Protein AF-A0A415ZLP5-F1 (afdb_monomer_lite)

pLDDT: mean 91.38, std 5.97, range [53.12, 96.75]

Foldseek 3Di:
DPLVVLVVVLCVVQNCFLVVLCVVLVNVVVLSVLSVVLVVQAFPADDPVVVVVPDDRGQHSVNSSVSSVVVSVVVSLLSVLVPDDPVNLLVVLQVLVVVVHWDASTPPDVLRTDGSPSSQVSNCVNCVVDDRDDDPPSHDD

Sequence (141 aa):
MDHYAFHSKFTDKYGMGLVTAIARMDLSDEHIAIYSKWADEVGKPTSDLDKMFGRGETATLEDCLEDCHTEVFRLVQKEFFTRLTRENAVALCNALFLADSKIEICENEPDLLLNAENFAYGWNRFHPEEKKITKYMDYIV

Radius of gyration: 18.04 Å; chains: 1; bounding box: 36×30×51 Å

Structure (mmCIF, N/CA/C/O backbone):
data_AF-A0A415ZLP5-F1
#
_entry.id   AF-A0A415ZLP5-F1
#
loop_
_atom_site.group_PDB
_atom_site.id
_atom_site.type_symbol
_atom_site.label_atom_id
_atom_site.label_alt_id
_atom_site.label_comp_id
_atom_site.label_asym_id
_atom_site.label_entity_id
_atom_site.label_seq_id
_atom_site.pdbx_PDB_ins_code
_atom_site.Cartn_x
_atom_site.Cartn_y
_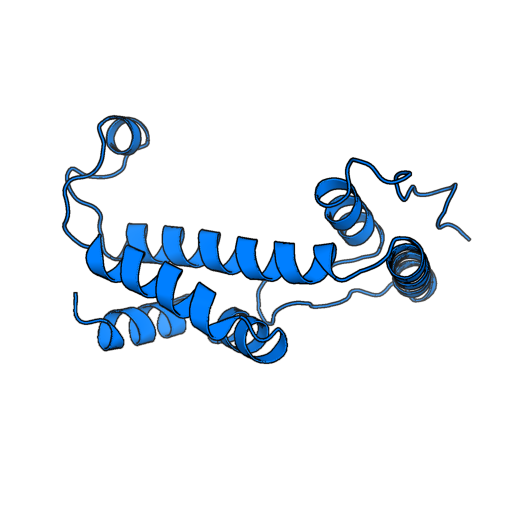atom_site.Cartn_z
_atom_site.occupancy
_atom_site.B_iso_or_equiv
_atom_site.auth_seq_id
_atom_site.auth_comp_id
_atom_site.auth_asym_id
_atom_site.auth_atom_id
_atom_site.pdbx_PDB_model_num
ATOM 1 N N . MET A 1 1 ? -9.471 -1.018 22.469 1.00 77.88 1 MET A N 1
ATOM 2 C CA . MET A 1 1 ? -10.114 -2.322 22.159 1.00 77.88 1 MET A CA 1
ATOM 3 C C . MET A 1 1 ? -9.119 -3.442 22.445 1.00 77.88 1 MET A C 1
ATOM 5 O O . MET A 1 1 ? -7.953 -3.129 22.631 1.00 77.88 1 MET A O 1
ATOM 9 N N . ASP A 1 2 ? -9.522 -4.713 22.511 1.00 87.69 2 ASP A N 1
ATOM 10 C CA . ASP A 1 2 ? -8.532 -5.800 22.498 1.00 87.69 2 ASP A CA 1
ATOM 11 C C . ASP A 1 2 ? -7.828 -5.853 21.129 1.00 87.69 2 ASP A C 1
ATOM 13 O O . ASP A 1 2 ? -8.484 -5.866 20.083 1.00 87.69 2 ASP A O 1
ATOM 17 N N . HIS A 1 3 ? -6.494 -5.846 21.141 1.00 86.94 3 HIS A N 1
ATOM 18 C CA . HIS A 1 3 ? -5.672 -5.803 19.929 1.00 86.94 3 HIS A CA 1
ATOM 19 C C . HIS A 1 3 ? -5.740 -7.106 19.136 1.00 86.94 3 HIS A C 1
ATOM 21 O O . HIS A 1 3 ? -5.473 -7.086 17.948 1.00 86.94 3 HIS A O 1
ATOM 27 N N . TYR A 1 4 ? -6.116 -8.240 19.717 1.00 86.19 4 TYR A N 1
ATOM 28 C CA . TYR A 1 4 ? -6.330 -9.452 18.926 1.00 86.19 4 TYR A CA 1
ATOM 29 C C . TYR A 1 4 ? -7.696 -9.415 18.222 1.00 86.19 4 TYR A C 1
ATOM 31 O O . TYR A 1 4 ? -7.809 -9.730 17.035 1.00 86.19 4 TYR A O 1
ATOM 39 N N . ALA A 1 5 ? -8.731 -8.941 18.917 1.00 90.19 5 ALA A N 1
ATOM 40 C CA . ALA A 1 5 ? -10.076 -8.799 18.373 1.00 90.19 5 ALA A CA 1
ATOM 41 C C . ALA A 1 5 ? -10.137 -7.833 17.180 1.00 90.19 5 ALA A C 1
ATOM 43 O O . ALA A 1 5 ? -10.793 -8.138 16.185 1.00 90.19 5 ALA A O 1
ATOM 44 N N . PHE A 1 6 ? -9.439 -6.696 17.243 1.00 92.69 6 PHE A N 1
ATOM 45 C CA . PHE A 1 6 ? -9.381 -5.763 16.112 1.00 92.69 6 PHE A CA 1
ATOM 46 C C . PHE A 1 6 ? -8.684 -6.401 14.885 1.00 92.69 6 PHE A C 1
ATOM 48 O O . PHE A 1 6 ? -9.044 -6.093 13.754 1.00 92.69 6 PHE A O 1
ATOM 55 N N . HIS A 1 7 ? -7.791 -7.382 15.080 1.00 89.00 7 HIS A N 1
ATOM 56 C CA . HIS A 1 7 ? -6.953 -7.946 14.017 1.00 89.00 7 HIS A CA 1
ATOM 57 C C . HIS A 1 7 ? -7.778 -8.951 13.256 1.00 89.00 7 HIS A C 1
ATOM 59 O O . HIS A 1 7 ? -7.847 -8.894 12.035 1.00 89.00 7 HIS A O 1
ATOM 65 N N . SER A 1 8 ? -8.492 -9.791 14.007 1.00 91.31 8 SER A N 1
ATOM 66 C CA . SER A 1 8 ? -9.533 -10.645 13.459 1.00 91.31 8 SER A CA 1
ATOM 67 C C . SER A 1 8 ? -10.553 -9.832 12.662 1.00 91.31 8 SER A C 1
ATOM 69 O O . SER A 1 8 ? -10.907 -10.234 11.567 1.00 91.31 8 SER A O 1
ATOM 71 N N . LYS A 1 9 ? -11.006 -8.670 13.156 1.00 94.12 9 LYS A N 1
ATOM 72 C CA . LYS A 1 9 ? -11.970 -7.838 12.413 1.00 94.12 9 LYS A CA 1
ATOM 73 C C . LYS A 1 9 ? -11.386 -7.219 11.149 1.00 94.12 9 LYS A C 1
ATOM 75 O O . LYS A 1 9 ? -12.081 -7.142 10.139 1.00 94.12 9 LYS A O 1
ATOM 80 N N . PHE A 1 10 ? -10.125 -6.812 11.195 1.00 93.31 10 PHE A N 1
ATOM 81 C CA . PHE A 1 10 ? -9.411 -6.314 10.030 1.00 93.31 10 PHE A CA 1
ATOM 82 C C . PHE A 1 10 ? -9.294 -7.383 8.942 1.00 93.31 10 PHE A C 1
ATOM 84 O O . PHE A 1 10 ? -9.658 -7.132 7.794 1.00 93.31 10 PHE A O 1
ATOM 91 N N . THR A 1 11 ? -8.840 -8.583 9.302 1.00 91.31 11 THR A N 1
ATOM 92 C CA . THR A 1 11 ? -8.663 -9.683 8.348 1.00 91.31 11 THR A CA 1
ATOM 93 C C . THR A 1 11 ? -9.992 -10.267 7.878 1.00 91.31 11 THR A C 1
ATOM 95 O O . THR A 1 11 ? -10.094 -10.657 6.719 1.00 91.31 11 THR A O 1
ATOM 98 N N . ASP A 1 12 ? -11.038 -10.252 8.710 1.00 93.25 12 ASP A N 1
ATOM 99 C CA . ASP A 1 12 ? -12.402 -10.603 8.295 1.00 93.25 12 ASP A CA 1
ATOM 100 C C . ASP A 1 12 ? -12.920 -9.648 7.202 1.00 93.25 12 ASP A C 1
ATOM 102 O O . ASP A 1 12 ? -13.597 -10.087 6.272 1.00 93.25 12 ASP A O 1
ATOM 106 N N . LYS A 1 13 ? -12.621 -8.341 7.307 1.00 92.94 13 LYS A N 1
ATOM 107 C CA . LYS A 1 13 ? -13.113 -7.311 6.374 1.00 92.94 13 LYS A CA 1
ATOM 108 C C . LYS A 1 13 ? -12.288 -7.230 5.087 1.00 92.94 13 LYS A C 1
ATOM 110 O O . LYS A 1 13 ? -12.865 -7.190 4.004 1.00 92.94 13 LYS A O 1
ATOM 115 N N . TYR A 1 14 ? -10.960 -7.184 5.198 1.00 90.75 14 TYR A N 1
ATOM 116 C CA . TYR A 1 14 ? -10.052 -6.922 4.069 1.00 90.75 14 TYR A CA 1
ATOM 117 C C . TYR A 1 14 ? -9.272 -8.157 3.602 1.00 90.75 14 TYR A C 1
ATOM 119 O O . TYR A 1 14 ? -8.506 -8.096 2.643 1.00 90.75 14 TYR A O 1
ATOM 127 N N . GLY A 1 15 ? -9.453 -9.296 4.266 1.00 89.81 15 GLY A N 1
ATOM 128 C CA . GLY A 1 15 ? -8.716 -10.515 3.967 1.00 89.81 15 GLY A CA 1
ATOM 129 C C . GLY A 1 15 ? -7.262 -10.473 4.442 1.00 89.81 15 GLY A C 1
ATOM 130 O O . GLY A 1 15 ? -6.858 -9.681 5.294 1.00 89.81 15 GLY A O 1
ATOM 131 N N . MET A 1 16 ? -6.461 -11.380 3.880 1.00 90.06 16 MET A N 1
ATOM 132 C CA . MET A 1 16 ? -5.068 -11.616 4.286 1.00 90.06 16 MET A CA 1
ATOM 133 C C . MET A 1 16 ? -4.034 -11.049 3.307 1.00 90.06 16 MET A C 1
ATOM 135 O O . MET A 1 16 ? -2.834 -11.223 3.534 1.00 90.06 16 MET A O 1
ATOM 139 N N . GLY A 1 17 ? -4.468 -10.389 2.228 1.00 91.00 17 GLY A N 1
ATOM 140 C CA . GLY A 1 17 ? -3.586 -9.904 1.163 1.00 91.00 17 GLY A CA 1
ATOM 141 C C . GLY A 1 17 ? -2.501 -8.975 1.700 1.00 91.00 17 GLY A C 1
ATOM 142 O O . GLY A 1 17 ? -1.311 -9.289 1.604 1.00 91.00 17 GLY A O 1
ATOM 143 N N . LEU A 1 18 ? -2.910 -7.878 2.349 1.00 90.81 18 LEU A N 1
ATOM 144 C CA . LEU A 1 18 ? -1.978 -6.898 2.915 1.00 90.81 18 LEU A CA 1
ATOM 145 C C . LEU A 1 18 ? -1.089 -7.518 3.993 1.00 90.81 18 LEU A C 1
ATOM 147 O O . LEU A 1 18 ? 0.113 -7.281 3.995 1.00 90.81 18 LEU A O 1
ATOM 151 N N . VAL A 1 19 ? -1.636 -8.379 4.856 1.00 90.50 19 VAL A N 1
ATOM 152 C CA . VAL A 1 19 ? -0.855 -9.081 5.892 1.00 90.50 19 VAL A CA 1
ATOM 153 C C . VAL A 1 19 ? 0.229 -9.964 5.263 1.00 90.50 19 VAL A C 1
ATOM 155 O O . VAL A 1 19 ? 1.366 -10.003 5.732 1.00 90.50 19 VAL A O 1
ATOM 158 N N . THR A 1 20 ? -0.093 -10.634 4.157 1.00 92.06 20 THR A N 1
ATOM 159 C CA . THR A 1 20 ? 0.863 -11.455 3.407 1.00 92.06 20 THR A CA 1
ATOM 160 C C . THR A 1 20 ? 1.929 -10.594 2.728 1.00 92.06 20 THR A C 1
ATOM 162 O O . THR A 1 20 ? 3.105 -10.961 2.740 1.00 92.06 20 THR A O 1
ATOM 165 N N . ALA A 1 21 ? 1.553 -9.445 2.157 1.00 93.25 21 ALA A N 1
ATOM 166 C CA . ALA A 1 21 ? 2.498 -8.498 1.567 1.00 93.25 21 ALA A CA 1
ATOM 167 C C . ALA A 1 21 ? 3.462 -7.930 2.622 1.00 93.25 21 ALA A C 1
ATOM 169 O O . ALA A 1 21 ? 4.673 -7.945 2.408 1.00 93.25 21 ALA A O 1
ATOM 170 N N . ILE A 1 22 ? 2.944 -7.536 3.790 1.00 94.25 22 ILE A N 1
ATOM 171 C CA . ILE A 1 22 ? 3.731 -7.093 4.949 1.00 94.25 22 ILE A CA 1
ATOM 172 C C . ILE A 1 22 ? 4.773 -8.145 5.344 1.00 94.25 22 ILE A C 1
ATOM 174 O O . ILE A 1 22 ? 5.952 -7.818 5.476 1.00 94.25 22 ILE A O 1
ATOM 178 N N . ALA A 1 23 ? 4.369 -9.413 5.468 1.00 92.88 23 ALA A N 1
ATOM 179 C CA . ALA A 1 23 ? 5.286 -10.496 5.821 1.00 92.88 23 ALA A CA 1
ATOM 180 C C . ALA A 1 23 ? 6.368 -10.726 4.749 1.00 92.88 23 ALA A C 1
ATOM 182 O O . ALA A 1 23 ? 7.532 -10.931 5.078 1.00 92.88 23 ALA A O 1
ATOM 183 N N . ARG A 1 24 ? 6.011 -10.661 3.458 1.00 92.31 24 ARG A N 1
ATOM 184 C CA . ARG A 1 24 ? 6.967 -10.814 2.341 1.00 92.31 24 ARG A CA 1
ATOM 185 C C . ARG A 1 24 ? 7.962 -9.658 2.241 1.00 92.31 24 ARG A C 1
ATOM 187 O O . ARG A 1 24 ? 9.063 -9.855 1.732 1.00 92.31 24 ARG A O 1
ATOM 194 N N . MET A 1 25 ? 7.563 -8.465 2.673 1.00 94.75 25 MET A N 1
ATOM 195 C CA . MET A 1 25 ? 8.379 -7.251 2.609 1.00 94.75 25 MET A CA 1
ATOM 196 C C . MET A 1 25 ? 9.171 -6.978 3.892 1.00 94.75 25 MET A C 1
ATOM 198 O O . MET A 1 25 ? 9.994 -6.065 3.882 1.00 94.75 25 MET A O 1
ATOM 202 N N . ASP A 1 26 ? 8.985 -7.795 4.933 1.00 94.94 26 ASP A N 1
ATOM 203 C CA . ASP A 1 26 ? 9.611 -7.643 6.253 1.00 94.94 26 ASP A CA 1
ATOM 204 C C . ASP A 1 26 ? 9.209 -6.336 6.964 1.00 94.94 26 ASP A C 1
ATOM 206 O O . ASP A 1 26 ? 10.045 -5.587 7.451 1.00 94.94 26 ASP A O 1
ATOM 210 N N . LEU A 1 27 ? 7.902 -6.044 6.978 1.00 95.38 27 LEU A N 1
ATOM 211 C CA . LEU A 1 27 ? 7.312 -4.806 7.523 1.00 95.38 27 LEU A CA 1
ATOM 212 C C . LEU A 1 27 ? 6.487 -5.042 8.801 1.00 95.38 27 LEU A C 1
ATOM 214 O O . LEU A 1 27 ? 5.519 -4.329 9.084 1.00 95.38 27 LEU A O 1
ATOM 218 N N . SER A 1 28 ? 6.773 -6.129 9.522 1.00 93.19 28 SER A N 1
ATOM 219 C CA . SER A 1 28 ? 5.910 -6.592 10.617 1.00 93.19 28 SER A CA 1
ATOM 220 C C . SER A 1 28 ? 5.859 -5.596 11.775 1.00 93.19 28 SER A C 1
ATOM 222 O O . SER A 1 28 ? 4.784 -5.375 12.331 1.00 93.19 28 SER A O 1
ATOM 224 N N . ASP A 1 29 ? 6.982 -4.963 12.105 1.00 94.00 29 ASP A N 1
ATOM 225 C CA . ASP A 1 29 ? 7.069 -4.024 13.226 1.00 94.00 29 ASP A CA 1
ATOM 226 C C . ASP A 1 29 ? 6.296 -2.730 12.930 1.00 94.00 29 ASP A C 1
ATOM 228 O O . ASP A 1 29 ? 5.509 -2.265 13.759 1.00 94.00 29 ASP A O 1
ATOM 232 N N . GLU A 1 30 ? 6.437 -2.179 11.721 1.00 95.50 30 GLU A N 1
ATOM 233 C CA . GLU A 1 30 ? 5.675 -1.016 11.265 1.00 95.50 30 GLU A CA 1
ATOM 234 C C . GLU A 1 30 ? 4.180 -1.322 11.194 1.00 95.50 30 GLU A C 1
ATOM 236 O O . GLU A 1 30 ? 3.355 -0.507 11.619 1.00 95.50 30 GLU A O 1
ATOM 241 N N . HIS A 1 31 ? 3.824 -2.509 10.698 1.00 92.25 31 HIS A N 1
ATOM 242 C CA . HIS A 1 31 ? 2.440 -2.959 10.671 1.00 92.25 31 HIS A CA 1
ATOM 243 C C . HIS A 1 31 ? 1.859 -3.048 12.085 1.00 92.25 31 HIS A C 1
ATOM 245 O O . HIS A 1 31 ? 0.784 -2.502 12.315 1.00 92.25 31 HIS A O 1
ATOM 251 N N . ILE A 1 32 ? 2.571 -3.652 13.045 1.00 92.62 32 ILE A N 1
ATOM 252 C CA . ILE A 1 32 ? 2.133 -3.740 14.447 1.00 92.62 32 ILE A CA 1
ATOM 253 C C . ILE A 1 32 ? 1.949 -2.346 15.056 1.00 92.62 32 ILE A C 1
ATOM 255 O O . ILE A 1 32 ? 0.987 -2.129 15.797 1.00 92.62 32 ILE A O 1
ATOM 259 N N . ALA A 1 33 ? 2.821 -1.386 14.738 1.00 94.50 33 ALA A N 1
ATOM 260 C CA . ALA A 1 33 ? 2.706 -0.022 15.245 1.00 94.50 33 ALA A CA 1
ATOM 261 C C . ALA A 1 33 ? 1.458 0.702 14.705 1.00 94.50 33 ALA A C 1
ATOM 263 O O . ALA A 1 33 ? 0.697 1.274 15.490 1.00 94.50 33 ALA A O 1
ATOM 264 N N . ILE A 1 34 ? 1.219 0.645 13.386 1.00 94.50 34 ILE A N 1
ATOM 265 C CA . ILE A 1 34 ? 0.014 1.211 12.743 1.00 94.50 34 ILE A CA 1
ATOM 266 C C . ILE A 1 34 ? -1.237 0.579 13.346 1.0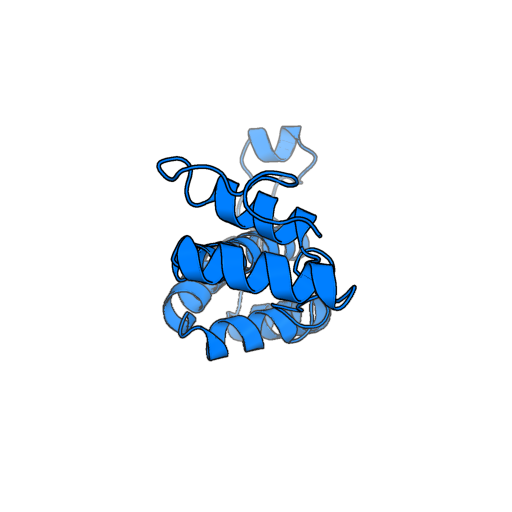0 94.50 34 ILE A C 1
ATOM 268 O O . ILE A 1 34 ? -2.175 1.257 13.760 1.00 94.50 34 ILE A O 1
ATOM 272 N N . TYR A 1 35 ? -1.213 -0.740 13.422 1.00 92.00 35 TYR A N 1
ATOM 273 C CA . TYR A 1 35 ? -2.299 -1.547 13.918 1.00 92.00 35 TYR A CA 1
ATOM 274 C C . TYR A 1 35 ? -2.663 -1.203 15.373 1.00 92.00 35 TYR A C 1
ATOM 276 O O . TYR A 1 35 ? -3.821 -0.919 15.682 1.00 92.00 35 TYR A O 1
ATOM 284 N N . SER A 1 36 ? -1.665 -1.160 16.259 1.00 93.81 36 SER A N 1
ATOM 285 C CA . SER A 1 36 ? -1.859 -0.856 17.683 1.00 93.81 36 SER A CA 1
ATOM 286 C C . SER A 1 36 ? -2.434 0.544 17.879 1.00 93.81 36 SER A C 1
ATOM 288 O O . SER A 1 36 ? -3.376 0.724 18.649 1.00 93.81 36 SER A O 1
ATOM 290 N N . LYS A 1 37 ? -1.921 1.525 17.122 1.00 95.12 37 LYS A N 1
ATOM 291 C CA . LYS A 1 37 ? -2.431 2.900 17.114 1.00 95.12 37 LYS A CA 1
ATOM 292 C C . LYS A 1 37 ? -3.935 2.923 16.832 1.00 95.12 37 LYS A C 1
ATOM 294 O O . LYS A 1 37 ? -4.683 3.494 17.618 1.00 95.12 37 LYS A O 1
ATOM 299 N N . TRP A 1 38 ? -4.394 2.297 15.749 1.00 95.44 38 TRP A N 1
ATOM 300 C CA . TRP A 1 38 ? -5.809 2.361 15.367 1.00 95.44 38 TRP A CA 1
ATOM 301 C C . TRP A 1 38 ? -6.724 1.528 16.267 1.00 95.44 38 TRP A C 1
ATOM 303 O O . TRP A 1 38 ? -7.843 1.955 16.549 1.00 95.44 38 TRP A O 1
ATOM 313 N N . ALA A 1 39 ? -6.247 0.402 16.802 1.00 94.50 39 ALA A N 1
ATOM 314 C CA . ALA A 1 39 ? -6.984 -0.370 17.805 1.00 94.50 39 ALA A CA 1
ATOM 315 C C . ALA A 1 39 ? -7.214 0.415 19.116 1.00 94.50 39 ALA A C 1
ATOM 317 O O . ALA A 1 39 ? -8.227 0.212 19.805 1.00 94.50 39 ALA A O 1
ATOM 318 N N . ASP A 1 40 ? -6.291 1.318 19.454 1.00 94.75 40 ASP A N 1
ATOM 319 C CA . ASP A 1 40 ? -6.393 2.208 20.610 1.00 94.75 40 ASP A CA 1
ATOM 320 C C . ASP A 1 40 ? -7.290 3.426 20.356 1.00 94.75 40 ASP A C 1
ATOM 322 O O . ASP A 1 40 ? -7.835 3.969 21.316 1.00 94.75 40 ASP A O 1
ATOM 326 N N . GLU A 1 41 ? -7.476 3.856 19.105 1.00 94.00 41 GLU A N 1
ATOM 327 C CA . GLU A 1 41 ? -8.350 4.988 18.755 1.00 94.00 41 GLU A CA 1
ATOM 328 C C . GLU A 1 41 ? -9.846 4.649 18.800 1.00 94.00 41 GLU A C 1
ATOM 330 O O . GLU A 1 41 ? -10.673 5.546 18.970 1.00 94.00 41 GLU A O 1
ATOM 335 N N . VAL A 1 42 ? -10.215 3.367 18.727 1.00 93.75 42 VAL A N 1
ATOM 336 C CA . VAL A 1 42 ? -11.624 2.944 18.752 1.00 93.75 42 VAL A CA 1
ATOM 337 C C . VAL A 1 42 ? -12.339 3.474 20.000 1.00 93.75 42 VAL A C 1
ATOM 339 O O . VAL A 1 42 ? -12.007 3.119 21.134 1.00 93.75 42 VAL A O 1
ATOM 342 N N . GLY A 1 43 ? -13.376 4.283 19.780 1.00 91.38 43 GLY A N 1
ATOM 343 C CA . GLY A 1 43 ? -14.204 4.893 20.819 1.00 91.38 43 GLY A CA 1
ATOM 344 C C . GLY A 1 43 ? -13.670 6.212 21.386 1.00 91.38 43 GLY A C 1
ATOM 345 O O . GLY A 1 43 ? -14.345 6.808 22.228 1.00 91.38 43 GLY A O 1
ATOM 346 N N . LYS A 1 44 ? -12.502 6.696 20.942 1.00 92.88 44 LYS A N 1
ATOM 347 C CA . LYS A 1 44 ? -12.001 8.023 21.324 1.00 92.88 44 LYS A CA 1
ATOM 348 C C . LYS A 1 44 ? -12.752 9.138 20.585 1.00 92.88 44 LYS A C 1
ATOM 350 O O . LYS A 1 44 ? -13.292 8.893 19.506 1.00 92.88 44 LYS A O 1
ATOM 355 N N . PRO A 1 45 ? -12.815 10.357 21.150 1.00 92.75 45 PRO A N 1
ATOM 356 C CA . PRO A 1 45 ? -13.419 11.499 20.473 1.00 92.75 45 PRO A CA 1
ATOM 357 C C . PRO A 1 45 ? -12.725 11.806 19.144 1.00 92.75 45 PRO A C 1
ATOM 359 O O . PRO A 1 45 ? -11.497 11.837 19.084 1.00 92.75 45 PRO A O 1
ATOM 362 N N . THR A 1 46 ? -13.507 12.068 18.101 1.00 90.00 46 THR A N 1
ATOM 363 C CA . THR A 1 46 ? -12.984 12.518 16.804 1.00 90.00 46 THR A CA 1
ATOM 364 C C . THR A 1 46 ? -12.622 14.002 16.831 1.00 90.00 46 THR A C 1
ATOM 366 O O . THR A 1 46 ? -13.129 14.772 17.658 1.00 90.00 46 THR A O 1
ATOM 369 N N . SER A 1 47 ? -11.740 14.426 15.921 1.00 89.62 47 SER A N 1
ATOM 370 C CA . SER A 1 47 ? -11.400 15.843 15.779 1.00 89.62 47 SER A CA 1
ATOM 371 C C . SER A 1 47 ? -12.549 16.632 15.143 1.00 89.62 47 SER A C 1
ATOM 373 O O . SER A 1 47 ? -13.403 16.076 14.454 1.00 89.62 47 SER A O 1
ATOM 375 N N . ASP A 1 48 ? -12.560 17.956 15.313 1.00 89.38 48 ASP A N 1
ATOM 376 C CA . ASP A 1 48 ? -13.559 18.810 14.652 1.00 89.38 48 ASP A CA 1
ATOM 377 C C . ASP A 1 48 ? -13.506 18.683 13.123 1.00 89.38 48 ASP A C 1
ATOM 379 O O . ASP A 1 48 ? -14.536 18.761 12.455 1.00 89.38 48 ASP A O 1
ATOM 383 N N . LEU A 1 49 ? -12.315 18.438 12.568 1.00 88.50 49 LEU A N 1
ATOM 384 C CA . LEU A 1 49 ? -12.138 18.209 11.140 1.00 88.50 49 LEU A CA 1
ATOM 385 C C . LEU A 1 49 ? -12.823 16.908 10.700 1.00 88.50 49 LEU A C 1
ATOM 387 O O . LEU A 1 49 ? -13.562 16.916 9.721 1.00 88.50 49 LEU A O 1
ATOM 391 N N . ASP A 1 50 ? -12.639 15.817 11.444 1.00 86.75 50 ASP A N 1
ATOM 392 C CA . ASP A 1 50 ? -13.293 14.532 11.167 1.00 86.75 50 ASP A CA 1
ATOM 393 C C . ASP A 1 50 ? -14.822 14.672 11.175 1.00 86.75 50 ASP A C 1
ATOM 395 O O . ASP A 1 50 ? -15.506 14.159 10.286 1.00 86.75 50 ASP A O 1
ATOM 399 N N . LYS A 1 51 ? -15.358 15.442 12.131 1.00 87.75 51 LYS A N 1
ATOM 400 C CA . LYS A 1 51 ? -16.795 15.738 12.222 1.00 87.75 51 LYS A CA 1
ATOM 401 C C . LYS A 1 51 ? -17.299 16.527 11.018 1.00 87.75 51 LYS A C 1
ATOM 403 O O . LYS A 1 51 ? -18.375 16.238 10.499 1.00 87.75 51 LYS A O 1
ATOM 408 N N . MET A 1 52 ? -16.516 17.490 10.524 1.00 88.75 52 MET A N 1
ATOM 409 C CA . MET A 1 52 ? -16.843 18.228 9.296 1.00 88.75 52 MET A CA 1
ATOM 410 C C . MET A 1 52 ? -16.881 17.325 8.055 1.00 88.75 52 MET A C 1
ATOM 412 O O . MET A 1 52 ? -17.634 17.612 7.126 1.00 88.75 52 MET A O 1
ATOM 416 N N . PHE A 1 53 ? -16.122 16.227 8.050 1.00 84.31 53 PHE A N 1
ATOM 417 C CA . PHE A 1 53 ? -16.158 15.203 7.001 1.00 84.31 53 PHE A CA 1
ATOM 418 C C . PHE A 1 53 ? -17.182 14.087 7.258 1.00 84.31 53 PHE A C 1
ATOM 420 O O . PHE A 1 53 ? -17.210 13.097 6.531 1.00 84.31 53 PHE A O 1
ATOM 427 N N . GLY A 1 54 ? -18.070 14.263 8.240 1.00 82.94 54 GLY A N 1
ATOM 428 C CA . GLY A 1 54 ? -19.196 13.365 8.488 1.00 82.94 54 GLY A CA 1
ATOM 429 C C . GLY A 1 54 ? -18.897 12.198 9.427 1.00 82.94 54 GLY A C 1
ATOM 430 O O . GLY A 1 54 ? -19.771 11.349 9.603 1.00 82.94 54 GLY A O 1
ATOM 431 N N . ARG A 1 55 ? -17.717 12.151 10.061 1.00 86.38 55 ARG A N 1
ATOM 432 C CA . ARG A 1 55 ? -17.470 11.196 11.150 1.00 86.38 55 ARG A CA 1
ATOM 433 C C . ARG A 1 55 ? -18.258 11.599 12.397 1.00 86.38 55 ARG A C 1
ATOM 435 O O . ARG A 1 55 ? -18.510 12.777 12.645 1.00 86.38 55 ARG A O 1
ATOM 442 N N . GLY A 1 56 ? -18.678 10.601 13.172 1.00 87.06 56 GLY A N 1
ATOM 443 C CA . GLY A 1 56 ? -19.419 10.816 14.416 1.00 87.06 56 GLY A CA 1
ATOM 444 C C . GLY A 1 56 ? -18.576 11.483 15.504 1.00 87.06 56 GLY A C 1
ATOM 445 O O . GLY A 1 56 ? -17.393 11.739 15.320 1.00 87.06 56 GLY A O 1
ATOM 446 N N . GLU A 1 57 ? -19.175 11.725 16.672 1.00 89.56 57 GLU A N 1
ATOM 447 C CA . GLU A 1 57 ? -18.487 12.299 17.844 1.00 89.56 57 GLU A CA 1
ATOM 448 C C . GLU A 1 57 ? -17.326 11.433 18.360 1.00 89.56 57 GLU A C 1
ATOM 450 O O . GLU A 1 57 ? -16.396 11.945 18.984 1.00 89.56 57 GLU A O 1
ATOM 455 N N . THR A 1 58 ? -17.375 10.125 18.106 1.00 93.44 58 THR A N 1
ATOM 456 C CA . THR A 1 58 ? -16.344 9.158 18.487 1.00 93.44 58 THR A CA 1
ATOM 457 C C . THR A 1 58 ? -15.945 8.298 17.296 1.00 93.44 58 THR A C 1
ATOM 459 O O . THR A 1 58 ? -16.779 7.981 16.447 1.00 93.44 58 THR A O 1
ATOM 462 N N . ALA A 1 59 ? -14.667 7.922 17.236 1.00 91.88 59 ALA A N 1
ATOM 463 C CA . ALA A 1 59 ? -14.133 7.073 16.183 1.00 91.88 59 ALA A CA 1
ATOM 464 C C . ALA A 1 59 ? -14.754 5.680 16.304 1.00 91.88 59 ALA A C 1
ATOM 466 O O . ALA A 1 59 ? -14.628 5.012 17.340 1.00 91.88 59 ALA A O 1
ATOM 467 N N . THR A 1 60 ? -15.479 5.253 15.274 1.00 93.50 60 THR A N 1
ATOM 468 C CA . THR A 1 60 ? -16.097 3.929 15.276 1.00 93.50 60 THR A CA 1
ATOM 469 C C . THR A 1 60 ? -15.057 2.857 14.962 1.00 93.50 60 THR A C 1
ATOM 471 O O . THR A 1 60 ? -13.981 3.141 14.439 1.00 93.50 60 THR A O 1
ATOM 474 N N . LEU A 1 61 ? -15.379 1.595 15.265 1.00 93.94 61 LEU A N 1
ATOM 475 C CA . LEU A 1 61 ? -14.549 0.471 14.825 1.00 93.94 61 LEU A CA 1
ATOM 476 C C . LEU A 1 61 ? -14.327 0.514 13.307 1.00 93.94 61 LEU A C 1
ATOM 478 O O . LEU A 1 61 ? -13.219 0.267 12.848 1.00 93.94 61 LEU A O 1
ATOM 482 N N . GLU A 1 62 ? -15.372 0.844 12.552 1.00 93.94 62 GLU A N 1
ATOM 483 C CA . GLU A 1 62 ? -15.330 0.860 11.094 1.00 93.94 62 GLU A CA 1
ATOM 484 C C . GLU A 1 62 ? -14.375 1.932 10.563 1.00 93.94 62 GLU A C 1
ATOM 486 O O . GLU A 1 62 ? -13.515 1.620 9.739 1.00 93.94 62 GLU A O 1
ATOM 491 N N . ASP A 1 63 ? -14.450 3.148 11.118 1.00 93.12 63 ASP A N 1
ATOM 492 C CA . ASP A 1 63 ? -13.539 4.247 10.774 1.00 93.12 63 ASP A CA 1
ATOM 493 C C . ASP A 1 63 ? -12.079 3.849 11.028 1.00 93.12 63 ASP A C 1
ATOM 495 O O . ASP A 1 63 ? -11.218 4.002 10.164 1.00 93.12 63 ASP A O 1
ATOM 499 N N . CYS A 1 64 ? -11.796 3.281 12.205 1.00 94.88 64 CYS A N 1
ATOM 500 C CA . CYS A 1 64 ? -10.441 2.874 12.568 1.00 94.88 64 CYS A CA 1
ATOM 501 C C . CYS A 1 64 ? -9.922 1.722 11.695 1.00 94.88 64 CYS A C 1
ATOM 503 O O . CYS A 1 64 ? -8.730 1.678 11.392 1.00 94.88 64 CYS A O 1
ATOM 505 N N . LEU A 1 65 ? -10.783 0.785 11.283 1.00 95.69 65 LEU A N 1
ATOM 506 C CA . LEU A 1 65 ? -10.407 -0.293 10.365 1.00 95.69 65 LEU A CA 1
ATOM 507 C C . LEU A 1 65 ? -10.070 0.247 8.967 1.00 95.69 65 LEU A C 1
ATOM 509 O O . LEU A 1 65 ? -9.126 -0.235 8.345 1.00 95.69 65 LEU A O 1
ATOM 513 N N . GLU A 1 66 ? -10.818 1.230 8.465 1.00 94.56 66 GLU A N 1
ATOM 514 C CA . GLU A 1 66 ? -10.554 1.910 7.184 1.00 94.56 66 GLU A CA 1
ATOM 515 C C . GLU A 1 66 ? -9.268 2.736 7.204 1.00 94.56 66 GLU A C 1
ATOM 517 O O . GLU A 1 66 ? -8.456 2.651 6.275 1.00 94.56 66 GLU A O 1
ATOM 522 N N . ASP A 1 67 ? -9.035 3.478 8.284 1.00 94.88 67 ASP A N 1
ATOM 523 C CA . ASP A 1 67 ? -7.805 4.248 8.452 1.00 94.88 67 ASP A CA 1
ATOM 524 C C . ASP A 1 67 ? -6.584 3.331 8.579 1.00 94.88 67 ASP A C 1
ATOM 526 O O . ASP A 1 67 ? -5.557 3.560 7.933 1.00 94.88 67 ASP A O 1
ATOM 530 N N . CYS A 1 68 ? -6.714 2.243 9.347 1.00 95.75 68 CYS A N 1
ATOM 531 C CA . CYS A 1 68 ? -5.687 1.214 9.448 1.00 95.75 68 CYS A CA 1
ATOM 532 C C . CYS A 1 68 ? -5.387 0.597 8.078 1.00 95.75 68 CYS A C 1
ATOM 534 O O . CYS A 1 68 ? -4.221 0.486 7.705 1.00 95.75 68 CYS A O 1
ATOM 536 N N . HIS A 1 69 ? -6.415 0.233 7.303 1.00 95.31 69 HIS A N 1
ATOM 537 C CA . HIS A 1 69 ? -6.237 -0.341 5.962 1.00 95.31 69 HIS A CA 1
ATOM 538 C C . HIS A 1 69 ? -5.491 0.625 5.052 1.00 95.31 69 HIS A C 1
ATOM 540 O O . HIS A 1 69 ? -4.484 0.253 4.456 1.00 95.31 69 HIS A O 1
ATOM 546 N N . THR A 1 70 ? -5.907 1.890 5.039 1.00 95.25 70 THR A N 1
ATOM 547 C CA . THR A 1 70 ? -5.278 2.937 4.232 1.00 95.25 70 THR A CA 1
ATOM 548 C C . THR A 1 70 ? -3.805 3.138 4.596 1.00 95.25 70 THR A C 1
ATOM 550 O O . THR A 1 70 ? -2.960 3.283 3.708 1.00 95.25 70 THR A O 1
ATOM 553 N N . GLU A 1 71 ? -3.466 3.168 5.887 1.00 96.75 71 GLU A N 1
ATOM 554 C CA . GLU A 1 71 ? -2.077 3.324 6.332 1.00 96.75 71 GLU A CA 1
ATOM 555 C C . GLU A 1 71 ? -1.221 2.094 5.989 1.00 96.75 71 GLU A C 1
ATOM 557 O O . GLU A 1 71 ? -0.116 2.259 5.466 1.00 96.75 71 GLU A O 1
ATOM 562 N N . VAL A 1 72 ? -1.738 0.876 6.186 1.00 94.88 72 VAL A N 1
ATOM 563 C CA . VAL A 1 72 ? -1.037 -0.372 5.827 1.00 94.88 72 VAL A CA 1
ATOM 564 C C . VAL A 1 72 ? -0.858 -0.497 4.313 1.00 94.88 72 VAL A C 1
ATOM 566 O O . VAL A 1 72 ? 0.236 -0.812 3.845 1.00 94.88 72 VAL A O 1
ATOM 569 N N . PHE A 1 73 ? -1.887 -0.180 3.529 1.00 95.06 73 PHE A N 1
ATOM 570 C CA . PHE A 1 73 ? -1.816 -0.134 2.070 1.00 95.06 73 PHE A CA 1
ATOM 571 C C . PHE A 1 73 ? -0.709 0.815 1.601 1.00 95.06 73 PHE A C 1
ATOM 573 O O . PHE A 1 73 ? 0.125 0.456 0.767 1.00 95.06 73 PHE A O 1
ATOM 580 N N . ARG A 1 74 ? -0.661 2.033 2.159 1.00 94.88 74 ARG A N 1
ATOM 581 C CA . ARG A 1 74 ? 0.366 3.029 1.815 1.00 94.88 74 ARG A CA 1
ATOM 582 C C . ARG A 1 74 ? 1.764 2.568 2.209 1.00 94.88 74 ARG A C 1
ATOM 584 O O . ARG A 1 74 ? 2.705 2.867 1.477 1.00 94.88 74 ARG A O 1
ATOM 591 N N . LEU A 1 75 ? 1.900 1.859 3.328 1.00 95.69 75 LEU A N 1
ATOM 592 C CA . LEU A 1 75 ? 3.165 1.273 3.760 1.00 95.69 75 LEU A CA 1
ATOM 593 C C . LEU A 1 75 ? 3.662 0.226 2.748 1.00 95.69 75 LEU A C 1
ATOM 595 O O . LEU A 1 75 ? 4.779 0.359 2.253 1.00 95.69 75 LEU A O 1
ATOM 599 N N . VAL A 1 76 ? 2.814 -0.741 2.375 1.00 95.25 76 VAL A N 1
ATOM 600 C CA . VAL A 1 76 ? 3.128 -1.767 1.358 1.00 95.25 76 VAL A CA 1
ATOM 601 C C . VAL A 1 76 ? 3.485 -1.121 0.019 1.00 95.25 76 VAL A C 1
ATOM 603 O O . VAL A 1 76 ? 4.499 -1.458 -0.592 1.00 95.25 76 VAL A O 1
ATOM 606 N N . GLN A 1 77 ? 2.674 -0.159 -0.431 1.00 94.69 77 GLN A N 1
ATOM 607 C CA . GLN A 1 77 ? 2.899 0.538 -1.693 1.00 94.69 77 GLN A CA 1
ATOM 608 C C . GLN A 1 77 ? 4.239 1.283 -1.689 1.00 94.69 77 GLN A C 1
ATOM 610 O O . GLN A 1 77 ? 5.006 1.174 -2.647 1.00 94.69 77 GLN A O 1
ATOM 615 N N . LYS A 1 78 ? 4.523 2.031 -0.617 1.00 95.06 78 LYS A N 1
ATOM 616 C CA . LYS A 1 78 ? 5.782 2.758 -0.462 1.00 95.06 78 LYS A CA 1
ATOM 617 C C . LYS A 1 78 ? 6.957 1.792 -0.538 1.00 95.06 78 LYS A C 1
ATOM 619 O O . LYS A 1 78 ? 7.819 1.996 -1.384 1.00 95.06 78 LYS A O 1
ATOM 624 N N . GLU A 1 79 ? 6.952 0.743 0.282 1.00 95.94 79 GLU A N 1
ATOM 625 C CA . GLU A 1 79 ? 8.074 -0.192 0.371 1.00 95.94 79 GLU A CA 1
ATOM 626 C C . GLU A 1 79 ? 8.376 -0.861 -0.969 1.00 95.94 79 GLU A C 1
ATOM 628 O O . GLU A 1 79 ? 9.534 -0.939 -1.389 1.00 95.94 79 GLU A O 1
ATOM 633 N N . PHE A 1 80 ? 7.330 -1.287 -1.682 1.00 94.81 80 PHE A N 1
ATOM 634 C CA . PHE A 1 80 ? 7.474 -1.880 -3.003 1.00 94.81 80 PHE A CA 1
ATOM 635 C C . PHE A 1 80 ? 8.184 -0.939 -3.984 1.00 94.81 80 PHE A C 1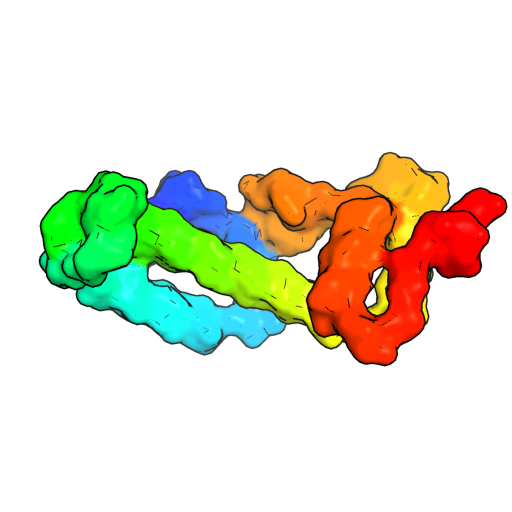
ATOM 637 O O . PHE A 1 80 ? 9.157 -1.334 -4.627 1.00 94.81 80 PHE A O 1
ATOM 644 N N . PHE A 1 81 ? 7.726 0.312 -4.101 1.00 95.44 81 PHE A N 1
ATOM 645 C CA . PHE A 1 81 ? 8.289 1.241 -5.080 1.00 95.44 81 PHE A CA 1
ATOM 646 C C . PHE A 1 81 ? 9.658 1.784 -4.673 1.00 95.44 81 PHE A C 1
ATOM 648 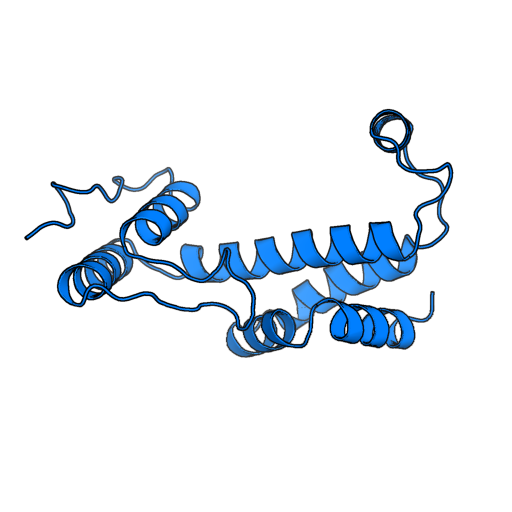O O . PHE A 1 81 ? 10.516 1.945 -5.542 1.00 95.44 81 PHE A O 1
ATOM 655 N N . THR A 1 82 ? 9.903 2.052 -3.387 1.00 94.31 82 THR A N 1
ATOM 656 C CA . THR A 1 82 ? 11.176 2.638 -2.934 1.00 94.31 82 THR A CA 1
ATOM 657 C C . THR A 1 82 ? 12.346 1.662 -3.019 1.00 94.31 82 THR A C 1
ATOM 659 O O . THR A 1 82 ? 13.483 2.100 -3.167 1.00 94.31 82 THR A O 1
ATOM 662 N N . ARG A 1 83 ? 12.094 0.346 -2.987 1.00 93.00 83 ARG A N 1
ATOM 663 C CA . ARG A 1 83 ? 13.142 -0.675 -3.173 1.00 93.00 83 ARG A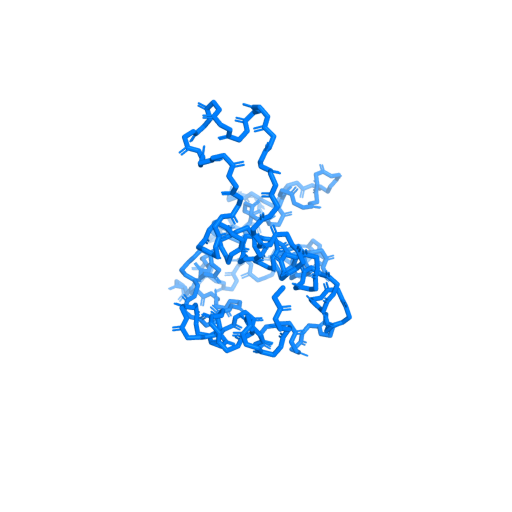 CA 1
ATOM 664 C C . ARG A 1 83 ? 13.612 -0.829 -4.621 1.00 93.00 83 ARG A C 1
ATOM 666 O O . ARG A 1 83 ? 14.663 -1.424 -4.862 1.00 93.00 83 ARG A O 1
ATOM 673 N N . LEU A 1 84 ? 12.849 -0.337 -5.595 1.00 93.88 84 LEU A N 1
ATOM 674 C CA . LEU A 1 84 ? 13.172 -0.501 -7.009 1.00 93.88 84 LEU A CA 1
ATOM 675 C C . LEU A 1 84 ? 14.049 0.648 -7.495 1.00 93.88 84 LEU A C 1
ATOM 677 O O . LEU A 1 84 ? 13.629 1.803 -7.501 1.00 93.88 84 LEU A O 1
ATOM 681 N N . THR A 1 85 ? 15.248 0.317 -7.975 1.00 95.50 85 THR A N 1
ATOM 682 C CA . THR A 1 85 ? 16.070 1.267 -8.729 1.00 95.50 85 THR A CA 1
ATOM 683 C C . THR A 1 85 ? 15.368 1.655 -10.026 1.00 95.50 85 THR A C 1
ATOM 685 O O . THR A 1 85 ? 14.560 0.894 -10.570 1.00 95.50 85 THR A O 1
ATOM 688 N N . ARG A 1 86 ? 15.729 2.817 -10.576 1.00 94.94 86 ARG A N 1
ATOM 689 C CA . ARG A 1 86 ? 15.190 3.280 -11.858 1.00 94.94 86 ARG A CA 1
ATOM 690 C C . ARG A 1 86 ? 15.377 2.257 -12.977 1.00 94.94 86 ARG A C 1
ATOM 692 O O . ARG A 1 86 ? 14.458 2.025 -13.755 1.00 94.94 86 ARG A O 1
ATOM 699 N N . GLU A 1 87 ? 16.558 1.649 -13.066 1.00 94.56 87 GLU A N 1
ATOM 700 C CA . GLU A 1 87 ? 16.877 0.650 -14.091 1.00 94.56 87 GLU A CA 1
ATOM 701 C C . GLU A 1 87 ? 15.941 -0.563 -14.010 1.00 94.56 87 GLU A C 1
ATOM 703 O O . GLU A 1 87 ? 15.308 -0.923 -15.005 1.00 94.56 87 GLU A O 1
ATOM 708 N N . ASN A 1 88 ? 15.769 -1.128 -12.811 1.00 95.50 88 ASN A N 1
ATOM 709 C CA . ASN A 1 88 ? 14.872 -2.261 -12.589 1.00 95.50 88 ASN A CA 1
ATOM 710 C C . ASN A 1 88 ? 13.410 -1.888 -12.860 1.00 95.50 88 ASN A C 1
ATOM 712 O O . ASN A 1 88 ? 12.665 -2.679 -13.437 1.00 95.50 88 ASN A O 1
ATOM 716 N N . ALA A 1 89 ? 13.003 -0.675 -12.486 1.00 95.31 89 ALA A N 1
ATOM 717 C CA . ALA A 1 89 ? 11.664 -0.173 -12.750 1.00 95.31 89 ALA A CA 1
ATOM 718 C C . ALA A 1 89 ? 11.390 -0.032 -14.258 1.00 95.31 89 ALA A C 1
ATOM 720 O O . ALA A 1 89 ? 10.329 -0.445 -14.722 1.00 95.31 89 ALA A O 1
ATOM 721 N N . VAL A 1 90 ? 12.349 0.474 -15.043 1.00 94.88 90 VAL A N 1
ATOM 722 C CA . VAL A 1 90 ? 12.235 0.538 -16.512 1.00 94.88 90 VAL A CA 1
ATOM 723 C C . VAL A 1 90 ? 12.172 -0.863 -17.123 1.00 94.88 90 VAL A C 1
ATOM 725 O O . VAL A 1 90 ? 11.324 -1.117 -17.980 1.00 94.88 90 VAL A O 1
ATOM 728 N N . ALA A 1 91 ? 13.026 -1.787 -16.675 1.00 94.25 91 ALA A N 1
ATOM 729 C CA . ALA A 1 91 ? 13.011 -3.168 -17.152 1.00 94.25 91 ALA A CA 1
ATOM 730 C C . ALA A 1 91 ? 11.654 -3.845 -16.890 1.00 94.25 91 ALA A C 1
ATOM 732 O O . ALA A 1 91 ? 11.090 -4.472 -17.788 1.00 94.25 91 ALA A O 1
ATOM 733 N N . LEU A 1 92 ? 11.091 -3.653 -15.693 1.00 94.00 92 LEU A N 1
ATOM 734 C CA . LEU A 1 92 ? 9.777 -4.180 -15.338 1.00 94.00 92 LEU A CA 1
ATOM 735 C C . LEU A 1 92 ? 8.649 -3.521 -16.149 1.00 94.00 92 LEU A C 1
ATOM 737 O O . LEU A 1 92 ? 7.783 -4.234 -16.648 1.00 94.00 92 LEU A O 1
ATOM 741 N N . CYS A 1 93 ? 8.682 -2.198 -16.363 1.00 93.94 93 CYS A N 1
ATOM 742 C CA . CYS A 1 93 ? 7.728 -1.514 -17.251 1.00 93.94 93 CYS A CA 1
ATOM 743 C C . CYS A 1 93 ? 7.724 -2.134 -18.652 1.00 93.94 93 CYS A C 1
ATOM 745 O O . CYS A 1 93 ? 6.660 -2.426 -19.196 1.00 93.94 93 CYS A O 1
ATOM 747 N N . ASN A 1 94 ? 8.912 -2.356 -19.223 1.00 92.06 94 ASN A N 1
ATOM 748 C CA . ASN A 1 94 ? 9.063 -2.959 -20.544 1.00 92.06 94 ASN A CA 1
ATOM 749 C C . ASN A 1 94 ? 8.520 -4.391 -20.581 1.00 92.06 94 ASN A C 1
ATOM 751 O O . ASN A 1 94 ? 7.783 -4.732 -21.501 1.00 92.06 94 ASN A O 1
ATOM 755 N N . ALA A 1 95 ? 8.821 -5.210 -19.570 1.00 93.19 95 ALA A N 1
ATOM 756 C CA . ALA A 1 95 ? 8.312 -6.576 -19.485 1.00 93.19 95 ALA A CA 1
ATOM 757 C C . ALA A 1 95 ? 6.777 -6.620 -19.394 1.00 93.19 95 ALA A C 1
ATOM 759 O O . ALA A 1 95 ? 6.140 -7.361 -20.142 1.00 93.19 95 ALA A O 1
ATOM 760 N N . LEU A 1 96 ? 6.180 -5.793 -18.526 1.00 93.69 96 LEU A N 1
ATOM 761 C CA . LEU A 1 96 ? 4.725 -5.703 -18.368 1.00 93.69 96 LEU A CA 1
ATOM 762 C C . LEU A 1 96 ? 4.045 -5.229 -19.655 1.00 93.69 96 LEU A C 1
ATOM 764 O O . LEU A 1 96 ? 2.998 -5.751 -20.023 1.00 93.69 96 LEU A O 1
ATOM 768 N N . PHE A 1 97 ? 4.648 -4.264 -20.350 1.00 90.81 97 PHE A N 1
ATOM 769 C CA . PHE A 1 97 ? 4.110 -3.729 -21.596 1.00 90.81 97 PHE A CA 1
ATOM 770 C C . PHE A 1 97 ? 4.198 -4.738 -22.750 1.00 90.81 97 PHE A C 1
ATOM 772 O O . PHE A 1 97 ? 3.198 -4.987 -23.417 1.00 90.81 97 PHE A O 1
ATOM 779 N N . LEU A 1 98 ? 5.369 -5.346 -22.975 1.00 89.75 98 LEU A N 1
ATOM 780 C CA . LEU A 1 98 ? 5.589 -6.296 -24.074 1.00 89.75 98 LEU A CA 1
ATOM 781 C C . LEU A 1 98 ? 4.737 -7.562 -23.941 1.00 89.75 98 LEU A C 1
ATOM 783 O O . LEU A 1 98 ? 4.308 -8.120 -24.947 1.00 89.75 98 LEU A O 1
ATOM 787 N N . ALA A 1 99 ? 4.503 -8.012 -22.709 1.00 90.19 99 ALA A N 1
ATOM 788 C CA . ALA A 1 99 ? 3.687 -9.186 -22.426 1.00 90.19 99 ALA A CA 1
ATOM 789 C C . ALA A 1 99 ? 2.189 -8.870 -22.257 1.00 90.19 99 ALA A C 1
ATOM 791 O O . ALA A 1 99 ? 1.439 -9.779 -21.905 1.00 90.19 99 ALA A O 1
ATOM 792 N N . ASP A 1 100 ? 1.766 -7.610 -22.435 1.00 90.00 100 ASP A N 1
ATOM 793 C CA . ASP A 1 100 ? 0.409 -7.123 -22.126 1.00 90.00 100 ASP A CA 1
ATOM 794 C C . ASP A 1 100 ? -0.114 -7.665 -20.779 1.00 90.00 100 ASP A C 1
ATOM 796 O O . ASP A 1 100 ? -1.182 -8.265 -20.660 1.00 90.00 100 ASP A O 1
ATOM 800 N N . SER A 1 101 ? 0.733 -7.550 -19.755 1.00 92.81 101 SER A N 1
ATOM 801 C CA . SER A 1 101 ? 0.578 -8.231 -18.471 1.00 92.81 101 SER A CA 1
ATOM 802 C C . SER A 1 101 ? 0.471 -7.249 -17.307 1.00 92.81 101 SER A C 1
ATOM 804 O O . SER A 1 101 ? 0.783 -6.059 -17.412 1.00 92.81 101 SER A O 1
ATOM 806 N N . LYS A 1 102 ? 0.025 -7.771 -16.161 1.00 94.44 102 LYS A N 1
ATOM 807 C CA . LYS A 1 102 ? -0.051 -7.040 -14.894 1.00 94.44 102 LYS A CA 1
ATOM 808 C C . LYS A 1 102 ? 0.760 -7.753 -13.820 1.00 94.44 102 LYS A C 1
ATOM 810 O O . LYS A 1 102 ? 0.861 -8.977 -13.837 1.00 94.44 102 LYS A O 1
ATOM 815 N N . ILE A 1 103 ? 1.302 -6.986 -12.883 1.00 92.94 103 ILE A N 1
ATOM 816 C CA . ILE A 1 103 ? 1.897 -7.490 -11.649 1.00 92.94 103 ILE A CA 1
ATOM 817 C C . ILE A 1 103 ? 0.943 -7.232 -10.489 1.00 92.94 103 ILE A C 1
ATOM 819 O O . ILE A 1 103 ? 0.418 -6.133 -10.340 1.00 92.94 103 ILE A O 1
ATOM 823 N N . GLU A 1 104 ? 0.723 -8.248 -9.667 1.00 92.88 104 GLU A N 1
ATOM 824 C CA . GLU A 1 104 ? -0.044 -8.136 -8.431 1.00 92.88 104 GLU A CA 1
ATOM 82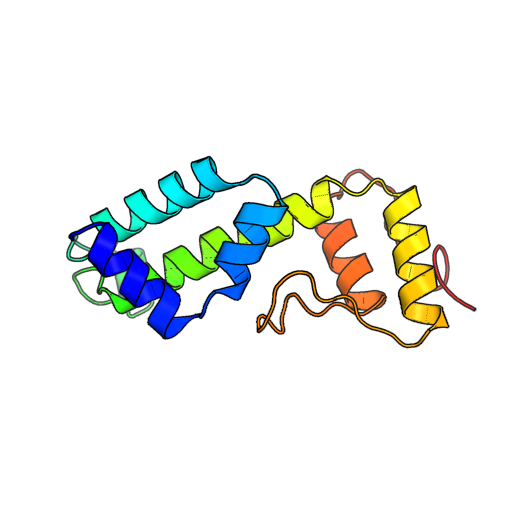5 C C . GLU A 1 104 ? 0.931 -8.033 -7.256 1.00 92.88 104 GLU A C 1
ATOM 827 O O . GLU A 1 104 ? 1.693 -8.962 -6.986 1.00 92.88 104 GLU A O 1
ATOM 832 N N . ILE A 1 105 ? 0.946 -6.883 -6.581 1.00 88.81 105 ILE A N 1
ATOM 833 C CA . ILE A 1 105 ? 1.804 -6.671 -5.403 1.00 88.81 105 ILE A CA 1
ATOM 834 C C . ILE A 1 105 ? 1.151 -7.286 -4.161 1.00 88.81 105 ILE A C 1
ATOM 836 O O . ILE A 1 105 ? 1.835 -7.822 -3.288 1.00 88.81 105 ILE A O 1
ATOM 840 N N . CYS A 1 106 ? -0.177 -7.207 -4.087 1.00 89.81 106 CYS A N 1
ATOM 841 C CA . CYS A 1 106 ? -0.971 -7.642 -2.954 1.00 89.81 106 CYS A CA 1
ATOM 842 C C . CYS A 1 106 ? -2.254 -8.309 -3.445 1.00 89.81 106 CYS A C 1
ATOM 844 O O . CYS A 1 106 ? -2.973 -7.741 -4.263 1.00 89.81 106 CYS A O 1
ATOM 846 N N . GLU A 1 107 ? -2.530 -9.503 -2.924 1.00 84.44 107 GLU A N 1
ATOM 847 C CA . GLU A 1 107 ? -3.713 -10.279 -3.287 1.00 84.44 107 GLU A CA 1
ATOM 848 C C . GLU A 1 107 ? -4.997 -9.535 -2.902 1.00 84.44 107 GLU A C 1
ATOM 850 O O . GLU A 1 107 ? -5.081 -8.983 -1.803 1.00 84.44 107 GLU A O 1
ATOM 855 N N . ASN A 1 108 ? -5.998 -9.561 -3.785 1.00 81.12 108 ASN A N 1
ATOM 856 C CA . ASN A 1 108 ? -7.316 -8.941 -3.581 1.00 81.12 108 ASN A CA 1
ATOM 857 C C . ASN A 1 108 ? -7.289 -7.416 -3.359 1.00 81.12 108 ASN A C 1
ATOM 859 O O . ASN A 1 108 ? -8.282 -6.854 -2.905 1.00 81.12 108 ASN A O 1
ATOM 863 N N . GLU A 1 109 ? -6.200 -6.741 -3.736 1.00 87.00 109 GLU A N 1
ATOM 864 C CA . GLU A 1 109 ? -6.087 -5.279 -3.731 1.00 87.00 109 GLU A CA 1
ATOM 865 C C . GLU A 1 109 ? -5.992 -4.763 -5.179 1.00 87.00 109 GLU A C 1
ATOM 867 O O . GLU A 1 109 ? -4.896 -4.708 -5.747 1.00 87.00 109 GLU A O 1
ATOM 872 N N . PRO A 1 110 ? -7.116 -4.377 -5.821 1.00 85.31 110 PRO A N 1
ATOM 873 C CA . PRO A 1 110 ? -7.134 -3.977 -7.232 1.00 85.31 110 PRO A CA 1
ATOM 874 C C . PRO A 1 110 ? -6.210 -2.799 -7.554 1.00 85.31 110 PRO A C 1
ATOM 876 O O . PRO A 1 110 ? -5.621 -2.752 -8.633 1.00 85.31 110 PRO A O 1
ATOM 879 N N . ASP A 1 111 ? -6.038 -1.876 -6.607 1.00 85.75 111 ASP A N 1
ATOM 880 C CA . ASP A 1 111 ? -5.153 -0.713 -6.748 1.00 85.75 111 ASP A CA 1
ATOM 881 C C . ASP A 1 111 ? -3.658 -1.082 -6.680 1.00 85.75 111 ASP A C 1
ATOM 883 O O . ASP A 1 111 ? -2.790 -0.262 -6.990 1.00 85.75 111 ASP A O 1
ATOM 887 N N . LEU A 1 112 ? -3.348 -2.328 -6.312 1.00 88.81 112 LEU A N 1
ATOM 888 C CA . LEU A 1 112 ? -2.015 -2.930 -6.323 1.00 88.81 112 LEU A CA 1
ATOM 889 C C . LEU A 1 112 ? -1.848 -3.980 -7.435 1.00 88.81 112 LEU A C 1
ATOM 891 O O . LEU A 1 112 ? -0.835 -4.685 -7.471 1.00 88.81 112 LEU A O 1
ATOM 895 N N . LEU A 1 113 ? -2.800 -4.037 -8.374 1.00 93.75 113 LEU A N 1
ATOM 896 C CA . LEU A 1 113 ? -2.700 -4.779 -9.626 1.00 93.75 113 LEU A CA 1
ATOM 897 C C . LEU A 1 113 ? -2.269 -3.836 -10.759 1.00 93.75 113 LEU A C 1
ATOM 899 O O . LEU A 1 113 ? -3.064 -3.103 -11.358 1.00 93.75 113 LEU A O 1
ATOM 903 N N . LEU A 1 114 ? -0.978 -3.857 -11.068 1.00 94.50 114 LEU A N 1
ATOM 904 C CA . LEU A 1 114 ? -0.331 -2.834 -11.872 1.00 94.50 114 LEU A CA 1
ATOM 905 C C . LEU A 1 114 ? 0.013 -3.308 -13.287 1.00 94.50 114 LEU A C 1
ATOM 907 O O . LEU A 1 114 ? 0.681 -4.319 -13.467 1.00 94.50 114 LEU A O 1
ATOM 911 N N . ASN A 1 115 ? -0.411 -2.559 -14.303 1.00 94.44 115 ASN A N 1
ATOM 912 C CA . ASN A 1 115 ? 0.135 -2.643 -15.656 1.00 94.44 115 ASN A CA 1
ATOM 913 C C . ASN A 1 115 ? 1.375 -1.732 -15.789 1.00 94.44 115 ASN A C 1
ATOM 915 O O . ASN A 1 115 ? 1.787 -1.069 -14.840 1.00 94.44 115 ASN A O 1
ATOM 919 N N . ALA A 1 116 ? 1.981 -1.668 -16.975 1.00 93.88 116 ALA A N 1
ATOM 920 C CA . ALA A 1 116 ? 3.168 -0.834 -17.182 1.00 93.88 116 ALA A CA 1
ATOM 921 C C . ALA A 1 116 ? 2.935 0.661 -16.871 1.00 93.88 116 ALA A C 1
ATOM 923 O O . ALA A 1 116 ? 3.802 1.318 -16.297 1.00 93.88 116 ALA A O 1
ATOM 924 N N . GLU A 1 117 ? 1.768 1.206 -17.226 1.00 92.38 117 GLU A N 1
ATOM 925 C CA . GLU A 1 117 ? 1.483 2.639 -17.087 1.00 92.38 117 GLU A CA 1
ATOM 926 C C . GLU A 1 117 ? 1.283 3.053 -15.627 1.00 92.38 117 GLU A C 1
ATOM 928 O O . GLU A 1 117 ? 1.904 4.014 -15.163 1.00 92.38 117 GLU A O 1
ATOM 933 N N . ASN A 1 118 ? 0.444 2.328 -14.883 1.00 94.06 118 ASN A N 1
ATOM 934 C CA . ASN A 1 118 ? 0.195 2.646 -13.479 1.00 94.06 118 ASN A CA 1
ATOM 935 C C . ASN A 1 118 ? 1.402 2.282 -12.590 1.00 94.06 118 ASN A C 1
ATOM 937 O O . ASN A 1 118 ? 1.661 2.995 -11.620 1.00 94.06 118 ASN A O 1
ATOM 941 N N . PHE A 1 119 ? 2.210 1.283 -12.969 1.00 95.44 119 PHE A N 1
ATOM 942 C CA . PHE A 1 119 ? 3.497 1.013 -12.335 1.00 95.44 119 PHE A CA 1
ATOM 943 C C . PHE A 1 119 ? 4.468 2.182 -12.541 1.00 95.44 119 PHE A C 1
ATOM 945 O O . PHE A 1 119 ? 5.025 2.684 -11.565 1.00 95.44 119 PHE A O 1
ATOM 952 N N . ALA A 1 120 ? 4.641 2.669 -13.777 1.00 94.62 120 ALA A N 1
ATOM 953 C CA . ALA A 1 120 ? 5.522 3.804 -14.058 1.00 94.62 120 ALA A CA 1
ATOM 954 C C . ALA A 1 120 ? 5.071 5.069 -13.313 1.00 94.62 120 ALA A C 1
ATOM 956 O O . ALA A 1 120 ? 5.896 5.801 -12.765 1.00 94.62 120 ALA A O 1
ATOM 957 N N . TYR A 1 121 ? 3.758 5.318 -13.258 1.00 94.44 121 TYR A N 1
ATOM 958 C CA . TYR A 1 121 ? 3.193 6.414 -12.474 1.00 94.44 121 TYR A CA 1
ATOM 959 C C . TYR A 1 121 ? 3.500 6.269 -10.979 1.00 94.44 121 TYR A C 1
ATOM 961 O O . TYR A 1 121 ? 3.974 7.223 -10.359 1.00 94.44 121 TYR A O 1
ATOM 969 N N . GLY A 1 122 ? 3.263 5.082 -10.413 1.00 94.50 122 GLY A N 1
ATOM 970 C CA . GLY A 1 122 ? 3.551 4.781 -9.014 1.00 94.50 122 GLY A CA 1
ATOM 971 C C . GLY A 1 122 ? 5.024 4.997 -8.684 1.00 94.50 122 GLY A C 1
ATOM 972 O O . GLY A 1 122 ? 5.336 5.763 -7.777 1.00 94.50 122 GLY A O 1
ATOM 973 N N . TRP A 1 123 ? 5.930 4.434 -9.483 1.00 96.31 123 TRP A N 1
ATOM 974 C CA . TRP A 1 123 ? 7.367 4.599 -9.282 1.00 96.31 123 TRP A CA 1
ATOM 975 C C . TRP A 1 123 ? 7.788 6.078 -9.345 1.00 96.31 123 TRP A C 1
ATOM 977 O O . TRP A 1 123 ? 8.391 6.586 -8.405 1.00 96.31 123 TRP A O 1
ATOM 987 N N . ASN A 1 124 ? 7.367 6.823 -10.374 1.00 95.94 124 ASN A N 1
ATOM 988 C CA . ASN A 1 124 ? 7.679 8.255 -10.506 1.00 95.94 124 ASN A CA 1
ATOM 989 C C . ASN A 1 124 ? 7.172 9.108 -9.331 1.00 95.94 124 ASN A C 1
ATOM 991 O O . ASN A 1 124 ? 7.752 10.150 -9.033 1.00 95.94 124 ASN A O 1
ATOM 995 N N . ARG A 1 125 ? 6.064 8.712 -8.689 1.00 95.88 125 ARG A N 1
ATOM 996 C CA . ARG A 1 125 ? 5.518 9.414 -7.520 1.00 95.88 125 ARG A CA 1
ATOM 997 C C . ARG A 1 125 ? 6.419 9.263 -6.292 1.00 95.88 125 ARG A C 1
ATOM 999 O O . ARG A 1 125 ? 6.492 10.199 -5.499 1.00 95.88 125 ARG A O 1
ATOM 1006 N N . PHE A 1 126 ? 7.059 8.107 -6.127 1.00 95.56 126 PHE A N 1
ATOM 1007 C CA . PHE A 1 126 ? 7.942 7.820 -4.992 1.00 95.56 126 PHE A CA 1
ATOM 1008 C C . PHE A 1 126 ? 9.404 8.221 -5.227 1.00 95.56 126 PHE A C 1
ATOM 1010 O O . PHE A 1 126 ? 10.132 8.332 -4.248 1.00 95.56 126 PHE A O 1
ATOM 1017 N N . HIS A 1 127 ? 9.795 8.497 -6.476 1.00 95.25 127 HIS A N 1
ATOM 1018 C CA . HIS A 1 127 ? 11.144 8.937 -6.866 1.00 95.25 127 HIS A CA 1
ATOM 1019 C C . HIS A 1 127 ? 11.103 10.261 -7.660 1.00 95.25 127 HIS A C 1
ATOM 1021 O O . HIS A 1 127 ? 11.446 10.288 -8.847 1.00 95.25 127 HIS A O 1
ATOM 1027 N N . PRO A 1 128 ? 10.612 11.373 -7.074 1.00 95.19 128 PRO A N 1
ATOM 1028 C CA . PRO A 1 128 ? 10.474 12.654 -7.777 1.00 95.19 128 PRO A CA 1
ATOM 1029 C C . PRO A 1 128 ? 11.809 13.284 -8.216 1.00 95.19 128 PRO A C 1
ATOM 1031 O O . PRO A 1 128 ? 11.817 14.131 -9.111 1.00 95.19 128 PRO A O 1
ATOM 1034 N N . GLU A 1 129 ? 12.913 12.905 -7.577 1.00 94.75 129 GLU A N 1
ATOM 1035 C CA . GLU A 1 129 ? 14.282 13.332 -7.873 1.00 94.75 129 GLU A CA 1
ATOM 1036 C C . GLU A 1 129 ? 14.899 12.629 -9.088 1.00 94.75 129 GLU A C 1
ATOM 1038 O O . GLU A 1 129 ? 15.830 13.155 -9.701 1.00 94.75 129 GLU A O 1
ATOM 1043 N N . GLU A 1 130 ? 14.377 11.461 -9.456 1.00 94.25 130 GLU A N 1
ATOM 1044 C CA . GLU A 1 130 ? 14.879 10.662 -10.565 1.00 94.25 130 GLU A CA 1
ATOM 1045 C C . GLU A 1 130 ? 14.291 11.109 -11.908 1.00 94.25 130 GLU A C 1
ATOM 1047 O O . GLU A 1 130 ? 13.207 11.696 -12.011 1.00 94.25 130 GLU A O 1
ATOM 1052 N N . LYS A 1 131 ? 14.993 10.787 -13.003 1.00 93.62 131 LYS A N 1
ATOM 1053 C CA . LYS A 1 131 ? 14.441 11.023 -14.344 1.00 93.62 131 LYS A CA 1
ATOM 1054 C C . LYS A 1 131 ? 13.160 10.198 -14.500 1.00 93.62 131 LYS A C 1
ATOM 1056 O O . LYS A 1 131 ? 13.221 8.971 -14.511 1.00 93.62 131 LYS A O 1
ATOM 1061 N N . LYS A 1 132 ? 12.023 10.859 -14.720 1.00 94.00 132 LYS A N 1
ATOM 1062 C CA . LYS A 1 132 ? 10.726 10.182 -14.876 1.00 94.00 132 LYS A CA 1
ATOM 1063 C C . LYS A 1 132 ? 10.781 9.068 -15.920 1.00 94.00 132 LYS A C 1
ATOM 1065 O O . LYS A 1 132 ? 11.321 9.264 -17.006 1.00 94.00 132 LYS A O 1
ATOM 1070 N N . ILE A 1 133 ? 10.198 7.925 -15.582 1.00 92.75 133 ILE A N 1
ATOM 1071 C CA . ILE A 1 133 ? 9.945 6.811 -16.489 1.00 92.75 133 ILE A CA 1
ATOM 1072 C C . ILE A 1 133 ? 8.716 7.173 -17.316 1.00 92.75 133 ILE A C 1
ATOM 1074 O O . ILE A 1 133 ? 7.618 7.327 -16.774 1.00 92.75 133 ILE A O 1
ATOM 1078 N N . THR A 1 134 ? 8.897 7.359 -18.621 1.00 88.69 134 THR A N 1
ATOM 1079 C CA . THR A 1 134 ? 7.825 7.817 -19.513 1.00 88.69 134 THR A CA 1
ATOM 1080 C C . THR A 1 134 ? 7.637 6.905 -20.716 1.00 88.69 134 THR A C 1
ATOM 1082 O O . THR A 1 134 ? 8.589 6.404 -21.322 1.00 88.69 134 THR A O 1
ATOM 1085 N N . LYS A 1 135 ? 6.362 6.716 -21.063 1.00 79.44 135 LYS A N 1
ATOM 1086 C CA . LYS A 1 135 ? 5.923 6.054 -22.287 1.00 79.44 135 LYS A CA 1
ATOM 1087 C C . LYS A 1 135 ? 6.508 6.828 -23.488 1.00 79.44 135 LYS A C 1
ATOM 1089 O O . LYS A 1 135 ? 6.475 8.055 -23.477 1.00 79.44 135 LYS A O 1
ATOM 1094 N N . TYR A 1 136 ? 7.052 6.136 -24.490 1.00 79.38 136 TYR A N 1
ATOM 1095 C CA . TYR A 1 136 ? 7.719 6.659 -25.708 1.00 79.38 136 TYR A CA 1
ATOM 1096 C C . TYR A 1 136 ? 9.165 7.140 -25.513 1.00 79.38 136 TYR A C 1
ATOM 1098 O O . TYR A 1 136 ? 9.811 7.499 -26.495 1.00 79.38 136 TYR A O 1
ATOM 1106 N N . MET A 1 137 ? 9.696 7.131 -24.286 1.00 77.06 137 MET A N 1
ATOM 1107 C CA . MET A 1 137 ? 11.109 7.448 -24.032 1.00 77.06 137 MET A CA 1
ATOM 1108 C C . MET A 1 137 ? 11.864 6.309 -23.357 1.00 77.06 137 MET A C 1
ATOM 1110 O O . MET A 1 137 ? 12.966 5.980 -23.780 1.00 77.06 137 MET A O 1
ATOM 1114 N N . ASP A 1 138 ? 11.296 5.742 -22.292 1.00 80.44 138 ASP A N 1
ATOM 1115 C CA . ASP A 1 138 ? 11.935 4.678 -21.506 1.00 80.44 138 ASP A CA 1
ATOM 1116 C C . ASP A 1 138 ? 11.311 3.309 -21.781 1.00 80.44 138 ASP A C 1
ATOM 1118 O O . ASP A 1 138 ? 11.981 2.282 -21.677 1.00 80.44 138 ASP A O 1
ATOM 1122 N N . TYR A 1 139 ? 10.023 3.306 -22.124 1.00 66.56 139 TYR A N 1
ATOM 1123 C CA . TYR A 1 139 ? 9.301 2.105 -22.502 1.00 66.56 139 TYR A CA 1
ATOM 1124 C C . TYR A 1 139 ? 8.323 2.408 -23.634 1.00 66.56 139 TYR A C 1
ATOM 1126 O O . TYR A 1 139 ? 7.398 3.216 -23.498 1.00 66.56 139 TYR A O 1
ATOM 1134 N N . ILE A 1 140 ? 8.601 1.800 -24.786 1.00 64.75 140 ILE A N 1
ATOM 1135 C CA . ILE A 1 140 ? 7.683 1.548 -25.894 1.00 64.75 140 ILE A CA 1
ATOM 1136 C C . ILE A 1 140 ? 8.366 0.713 -26.965 1.00 64.75 140 ILE A C 1
ATOM 1138 O O . ILE A 1 140 ? 9.582 0.797 -27.097 1.00 64.75 140 ILE A O 1
ATOM 1142 N N . VAL A 1 141 ? 7.528 -0.067 -27.662 1.00 53.12 141 VAL A N 1
ATOM 1143 C CA . VAL A 1 141 ? 7.807 -0.955 -28.807 1.00 53.12 141 VAL A CA 1
ATOM 1144 C C . VAL A 1 141 ? 9.055 -0.578 -29.600 1.00 53.12 141 VAL A C 1
ATOM 1146 O O . VAL A 1 141 ? 9.068 0.540 -30.165 1.00 53.12 141 VAL A O 1
#

Secondary structure (DSSP, 8-state):
--HHHHHHHHHHHH-SHHHHHHHHHT-HHHHHHHHHHHHHHTTSBPPHHHHHTT--SB--HHHHHHHHHHHHHHHHHHHHHHTS-HHHHHHHHHHHHHTT--EESSTT-GGGEE-HHHHHHHHHHH-TTSPP--BTTTB--